Protein AF-D8LE47-F1 (afdb_monomer)

Mean predicted aligned error: 14.57 Å

Radius of gyration: 43.15 Å; Cα contacts (8 Å, |Δi|>4): 93; chains: 1; bounding box: 88×62×95 Å

Secondary structure (DSSP, 8-state):
--HHHHHGGGGGS-EEPTT-SSEEPPSS-HHHHHHHHHHHHHTT-BSS-EE-TTT--EEE-B-GGGS---------SS-----HHHHTHHHHHHHHHHHHHTHHHHHHHHHHHHHSPPPPPPPHHHHHHHHHHHSSTT---

Nearest PDB structures (foldseek):
  6ywy-assembly1_b  TM=4.954E-01  e=2.860E-01  Neurospora crassa

pLDDT: mean 81.38, std 11.93, range [48.03, 97.38]

Organism: Ectocarpus siliculosus (NCBI:txid2880)

Structure (mmCIF, N/CA/C/O backbone):
data_AF-D8LE47-F1
#
_entry.id   AF-D8LE47-F1
#
loop_
_atom_site.group_PDB
_atom_site.id
_atom_site.type_symbol
_atom_site.label_atom_id
_atom_site.label_alt_id
_atom_site.label_comp_id
_atom_site.label_asym_id
_atom_site.label_entity_id
_atom_site.label_seq_id
_atom_site.pdbx_PDB_ins_code
_atom_site.Cartn_x
_atom_site.Cartn_y
_atom_site.Cartn_z
_atom_site.occupancy
_atom_site.B_iso_or_equiv
_atom_site.auth_seq_id
_atom_site.auth_comp_id
_atom_site.auth_asym_id
_atom_site.auth_atom_id
_atom_site.pdbx_PDB_model_num
ATOM 1 N N . MET A 1 1 ? 22.578 7.055 -32.438 1.00 48.03 1 MET A N 1
ATOM 2 C CA . MET A 1 1 ? 22.852 5.601 -32.351 1.00 48.03 1 MET A CA 1
ATOM 3 C C . MET A 1 1 ? 22.181 5.015 -31.121 1.00 48.03 1 MET A C 1
ATOM 5 O O . MET A 1 1 ? 22.432 5.477 -30.010 1.00 48.03 1 MET A O 1
ATOM 9 N N . ASN A 1 2 ? 21.274 4.064 -31.335 1.00 69.88 2 ASN A N 1
ATOM 10 C CA . ASN A 1 2 ? 20.403 3.490 -30.316 1.00 69.88 2 ASN A CA 1
ATOM 11 C C . ASN A 1 2 ? 21.266 2.733 -29.282 1.00 69.88 2 ASN A C 1
ATOM 13 O O . ASN A 1 2 ? 21.788 1.663 -29.569 1.00 69.88 2 ASN A O 1
ATOM 17 N N . ARG A 1 3 ? 21.516 3.318 -28.099 1.00 78.81 3 ARG A N 1
ATOM 18 C CA . ARG A 1 3 ? 22.425 2.738 -27.080 1.00 78.81 3 ARG A CA 1
ATOM 19 C C . ARG A 1 3 ? 21.994 1.325 -26.656 1.00 78.81 3 ARG A C 1
ATOM 21 O O . ARG A 1 3 ? 22.846 0.538 -26.269 1.00 78.81 3 ARG A O 1
ATOM 28 N N . LEU A 1 4 ? 20.707 1.009 -26.796 1.00 80.00 4 LEU A N 1
ATOM 29 C CA . LEU A 1 4 ? 20.145 -0.328 -26.593 1.00 80.00 4 LEU A CA 1
ATOM 30 C C . LEU A 1 4 ? 20.596 -1.337 -27.652 1.00 80.00 4 LEU A C 1
ATOM 32 O O . LEU A 1 4 ? 20.866 -2.475 -27.317 1.00 80.00 4 LEU A O 1
ATOM 36 N N . VAL A 1 5 ? 20.754 -0.925 -28.908 1.00 79.62 5 VAL A N 1
ATOM 37 C CA . VAL A 1 5 ? 21.244 -1.812 -29.975 1.00 79.62 5 VAL A CA 1
ATOM 38 C C . VAL A 1 5 ? 22.699 -2.208 -29.731 1.00 79.62 5 VAL A C 1
ATOM 40 O O . VAL A 1 5 ? 23.089 -3.341 -29.971 1.00 79.62 5 VAL A O 1
ATOM 43 N N . ARG A 1 6 ? 23.515 -1.267 -29.242 1.00 80.81 6 ARG A N 1
ATOM 44 C CA . ARG A 1 6 ? 24.953 -1.496 -29.046 1.00 80.81 6 ARG A CA 1
ATOM 45 C C . ARG A 1 6 ? 25.286 -2.226 -27.746 1.00 80.81 6 ARG A C 1
ATOM 47 O O . ARG A 1 6 ? 26.230 -3.000 -27.724 1.00 80.81 6 ARG A O 1
ATOM 54 N N . PHE A 1 7 ? 24.580 -1.909 -26.663 1.00 81.50 7 PHE A N 1
ATOM 55 C CA . PHE A 1 7 ? 24.915 -2.387 -25.316 1.00 81.50 7 PHE A CA 1
ATOM 56 C C . PHE A 1 7 ? 23.816 -3.270 -24.701 1.00 81.50 7 PHE A C 1
ATOM 58 O O . PHE A 1 7 ? 23.961 -3.725 -23.570 1.00 81.50 7 PHE A O 1
ATOM 65 N N . GLY A 1 8 ? 22.699 -3.488 -25.404 1.00 83.81 8 GLY A N 1
ATOM 66 C CA . GLY A 1 8 ? 21.591 -4.320 -24.938 1.00 83.81 8 GLY A CA 1
ATOM 67 C C . GLY A 1 8 ? 21.104 -3.944 -23.538 1.00 83.81 8 GLY A C 1
ATOM 68 O O . GLY A 1 8 ? 20.938 -2.765 -23.201 1.00 83.81 8 GLY A O 1
ATOM 69 N N . ALA A 1 9 ? 20.945 -4.970 -22.701 1.00 84.50 9 ALA A N 1
ATOM 70 C CA . ALA A 1 9 ? 20.526 -4.856 -21.308 1.00 84.50 9 ALA A CA 1
ATOM 71 C C . ALA A 1 9 ? 21.477 -4.008 -20.443 1.00 84.50 9 ALA A C 1
ATOM 73 O O . ALA A 1 9 ? 21.036 -3.365 -19.489 1.00 84.50 9 ALA A O 1
ATOM 74 N N . GLU A 1 10 ? 22.777 -3.963 -20.754 1.00 87.62 10 GLU A N 1
ATOM 75 C CA . GLU A 1 10 ? 23.746 -3.195 -19.962 1.00 87.62 10 GLU A CA 1
ATOM 76 C C . GLU A 1 10 ? 23.486 -1.693 -20.034 1.00 87.62 10 GLU A C 1
ATOM 78 O O . GLU A 1 10 ? 23.784 -0.959 -19.094 1.00 87.62 10 GLU A O 1
ATOM 83 N N . ALA A 1 11 ? 22.868 -1.220 -21.122 1.00 88.81 11 ALA A N 1
ATOM 84 C CA . ALA A 1 11 ? 22.505 0.183 -21.258 1.00 88.81 11 ALA A CA 1
ATOM 85 C C . ALA A 1 11 ? 21.477 0.638 -20.206 1.00 88.81 11 ALA A C 1
ATOM 87 O O . ALA A 1 11 ? 21.377 1.838 -19.931 1.00 88.81 11 ALA A O 1
ATOM 88 N N . LEU A 1 12 ? 20.707 -0.307 -19.656 1.00 88.00 12 LEU A N 1
ATOM 89 C CA . LEU A 1 12 ? 19.643 -0.082 -18.679 1.00 88.00 12 LEU A CA 1
ATOM 90 C C . LEU A 1 12 ? 20.130 -0.209 -17.230 1.00 88.00 12 LEU A C 1
ATOM 92 O O . LEU A 1 12 ? 19.448 0.261 -16.318 1.00 88.00 12 LEU A O 1
ATOM 96 N N . LYS A 1 13 ? 21.302 -0.815 -17.011 1.00 88.38 13 LYS A N 1
ATOM 97 C CA . LYS A 1 13 ? 21.868 -1.056 -15.681 1.00 88.38 13 LYS A CA 1
ATOM 98 C C . LYS A 1 13 ? 22.899 0.027 -15.327 1.00 88.38 13 LYS A C 1
ATOM 100 O O . LYS A 1 13 ? 23.630 0.492 -16.203 1.00 88.38 13 LYS A O 1
ATOM 105 N N . PRO A 1 14 ? 22.970 0.469 -14.060 1.00 90.88 14 PRO A N 1
ATOM 106 C CA . PRO A 1 14 ? 24.081 1.297 -13.606 1.00 90.88 14 PRO A CA 1
ATOM 107 C C . PRO A 1 14 ? 25.387 0.491 -13.661 1.00 90.88 14 PRO A C 1
ATOM 109 O O . PRO A 1 14 ? 25.399 -0.700 -13.350 1.00 90.88 14 PRO A O 1
ATOM 112 N N . GLN A 1 15 ? 26.486 1.136 -14.050 1.00 89.19 15 GLN A N 1
ATOM 113 C CA . GLN A 1 15 ? 27.806 0.503 -14.159 1.00 89.19 15 GLN A CA 1
ATOM 114 C C . GLN A 1 15 ? 28.738 1.060 -13.078 1.00 89.19 15 GLN A C 1
ATOM 116 O O . GLN A 1 15 ? 28.753 2.264 -12.817 1.00 89.19 15 GLN A O 1
ATOM 121 N N . ARG A 1 16 ? 29.532 0.196 -12.439 1.00 86.69 16 ARG A N 1
ATOM 122 C CA . ARG A 1 16 ? 30.610 0.628 -11.542 1.00 86.69 16 ARG A CA 1
ATOM 123 C C . ARG A 1 16 ? 31.867 0.856 -12.377 1.00 86.69 16 ARG A C 1
ATOM 125 O O . ARG A 1 16 ? 32.295 -0.041 -13.094 1.00 86.69 16 ARG A O 1
ATOM 132 N N . VAL A 1 17 ? 32.445 2.050 -12.301 1.00 83.25 17 VAL A N 1
ATOM 133 C CA . VAL A 1 17 ? 33.668 2.376 -13.049 1.00 83.25 17 VAL A CA 1
ATOM 134 C C . VAL A 1 17 ? 34.873 1.845 -12.286 1.00 83.25 17 VAL A C 1
ATOM 136 O O . VAL A 1 17 ? 34.988 2.071 -11.079 1.00 83.25 17 VAL A O 1
ATOM 139 N N . ALA A 1 18 ? 35.770 1.147 -12.979 1.00 80.88 18 ALA A N 1
ATOM 140 C CA . ALA A 1 18 ? 37.016 0.675 -12.390 1.00 80.88 18 ALA A CA 1
ATOM 141 C C . ALA A 1 18 ? 37.831 1.866 -11.852 1.00 80.88 18 ALA A C 1
ATOM 143 O O . ALA A 1 18 ? 38.022 2.859 -12.549 1.00 80.88 18 ALA A O 1
ATOM 144 N N . GLY A 1 19 ? 38.256 1.787 -10.590 1.00 78.56 19 GLY A N 1
ATOM 145 C CA . GLY A 1 19 ? 39.014 2.851 -9.921 1.00 78.56 19 GLY A CA 1
ATOM 146 C C . GLY A 1 19 ? 38.181 4.012 -9.362 1.00 78.56 19 GLY A C 1
ATOM 147 O O . GLY A 1 19 ? 38.730 4.849 -8.653 1.00 78.56 19 GLY A O 1
ATOM 148 N N . ALA A 1 20 ? 36.864 4.062 -9.598 1.00 78.06 20 ALA A N 1
ATOM 149 C CA . ALA A 1 20 ? 35.993 5.063 -8.984 1.00 78.06 20 ALA A CA 1
ATOM 150 C C . ALA A 1 20 ? 35.108 4.452 -7.887 1.00 78.06 20 ALA A C 1
ATOM 152 O O . ALA A 1 20 ? 34.465 3.417 -8.066 1.00 78.06 20 ALA A O 1
ATOM 153 N N . HIS A 1 21 ? 34.977 5.159 -6.762 1.00 82.00 21 HIS A N 1
ATOM 154 C CA . HIS A 1 21 ? 34.026 4.819 -5.695 1.00 82.00 21 HIS A CA 1
ATOM 155 C C . HIS A 1 21 ? 32.561 5.170 -6.024 1.00 82.00 21 HIS A C 1
ATOM 157 O O . HIS A 1 21 ? 31.680 4.990 -5.186 1.00 82.00 21 HIS A O 1
ATOM 163 N N . LYS A 1 22 ? 32.278 5.678 -7.230 1.00 86.12 22 LYS A N 1
ATOM 164 C CA . LYS A 1 22 ? 30.952 6.159 -7.640 1.00 86.12 22 LYS A CA 1
ATOM 165 C C . LYS A 1 22 ? 30.346 5.252 -8.710 1.00 86.12 22 LYS A C 1
ATOM 167 O O . LYS A 1 22 ? 31.023 4.841 -9.650 1.00 86.12 22 LYS A O 1
ATOM 172 N N . TRP A 1 23 ? 29.049 4.987 -8.583 1.00 89.69 23 TRP A N 1
ATOM 173 C CA . TRP A 1 23 ? 28.260 4.320 -9.617 1.00 89.69 23 TRP A CA 1
ATOM 174 C C . TRP A 1 23 ? 27.936 5.299 -10.744 1.00 89.69 23 TRP A C 1
ATOM 176 O O . TRP A 1 23 ? 27.477 6.414 -10.489 1.00 89.69 23 TRP A O 1
ATOM 186 N N . GLN A 1 24 ? 28.149 4.884 -11.990 1.00 89.12 24 GLN A N 1
ATOM 187 C CA . GLN A 1 24 ? 27.649 5.620 -13.141 1.00 89.12 24 GLN A CA 1
ATOM 188 C C . GLN A 1 24 ? 26.173 5.316 -13.370 1.00 89.12 24 GLN A C 1
ATOM 190 O O . GLN A 1 24 ? 25.699 4.186 -13.222 1.00 89.12 24 GLN A O 1
ATOM 195 N N . THR A 1 25 ? 25.450 6.363 -13.756 1.00 90.81 25 THR A N 1
ATOM 196 C CA . THR A 1 25 ? 24.053 6.258 -14.163 1.00 90.81 25 THR A CA 1
ATOM 197 C C . THR A 1 25 ? 23.929 5.399 -15.426 1.00 90.81 25 THR A C 1
ATOM 199 O O . THR A 1 25 ? 24.867 5.328 -16.226 1.00 90.81 25 THR A O 1
ATOM 202 N N . PRO A 1 26 ? 22.784 4.725 -15.628 1.00 92.25 26 PRO A N 1
ATOM 203 C CA . PRO A 1 26 ? 22.577 3.911 -16.815 1.00 92.25 26 PRO A CA 1
ATOM 204 C C . PRO A 1 26 ? 22.667 4.762 -18.085 1.00 92.25 26 PRO A C 1
ATOM 206 O O . PRO A 1 26 ? 22.231 5.918 -18.132 1.00 92.25 26 PRO A O 1
ATOM 209 N N . ARG A 1 27 ? 23.195 4.159 -19.154 1.00 90.62 27 ARG A N 1
ATOM 210 C CA . ARG A 1 27 ? 23.371 4.817 -20.459 1.00 90.62 27 ARG A CA 1
ATOM 211 C C . ARG A 1 27 ? 22.038 5.274 -21.057 1.00 90.62 27 ARG A C 1
ATOM 213 O O . ARG A 1 27 ? 22.022 6.220 -21.851 1.00 90.62 27 ARG A O 1
ATOM 220 N N . VAL A 1 28 ? 20.935 4.621 -20.696 1.00 89.81 28 VAL A N 1
ATOM 221 C CA . VAL A 1 28 ? 19.561 5.010 -21.025 1.00 89.81 28 VAL A CA 1
ATOM 222 C C . VAL A 1 28 ? 18.788 5.230 -19.729 1.00 89.81 28 VAL A C 1
ATOM 224 O O . VAL A 1 28 ? 18.695 4.346 -18.884 1.00 89.81 28 VAL A O 1
ATOM 227 N N . SER A 1 29 ? 18.203 6.419 -19.566 1.00 90.62 29 SER A N 1
ATOM 228 C CA . SER A 1 29 ? 17.393 6.712 -18.383 1.00 90.62 29 SER A CA 1
ATOM 229 C C . SER A 1 29 ? 16.113 5.878 -18.365 1.00 90.62 29 SER A C 1
ATOM 231 O O . SER A 1 29 ? 15.536 5.576 -19.412 1.00 90.62 29 SER A O 1
ATOM 233 N N . ARG A 1 30 ? 15.601 5.585 -17.165 1.00 89.00 30 ARG A N 1
ATOM 234 C CA . ARG A 1 30 ? 14.386 4.775 -16.979 1.00 89.00 30 ARG A CA 1
ATOM 235 C C . ARG A 1 30 ? 13.178 5.310 -17.759 1.00 89.00 30 ARG A C 1
ATOM 237 O O . ARG A 1 30 ? 12.436 4.542 -18.359 1.00 89.00 30 ARG A O 1
ATOM 244 N N . ARG A 1 31 ? 13.006 6.637 -17.819 1.00 90.69 31 ARG A N 1
ATOM 245 C CA . ARG A 1 31 ? 11.943 7.270 -18.622 1.00 90.69 31 ARG A CA 1
ATOM 246 C C . ARG A 1 31 ? 12.107 6.971 -20.112 1.00 90.69 31 ARG A C 1
ATOM 248 O O . ARG A 1 31 ? 11.132 6.600 -20.757 1.00 90.69 31 ARG A O 1
ATOM 255 N N . LYS A 1 32 ? 13.320 7.128 -20.653 1.00 90.81 32 LYS A N 1
ATOM 256 C CA . LYS A 1 32 ? 13.608 6.859 -22.071 1.00 90.81 32 LYS A CA 1
ATOM 257 C C . LYS A 1 32 ? 13.405 5.380 -22.400 1.00 90.81 32 LYS A C 1
ATOM 259 O O . LYS A 1 32 ? 12.762 5.078 -23.397 1.00 90.81 32 LYS A O 1
ATOM 264 N N . ALA A 1 33 ? 13.864 4.487 -21.526 1.00 89.44 33 ALA A N 1
ATOM 265 C CA . ALA A 1 33 ? 13.645 3.049 -21.635 1.00 89.44 33 ALA A CA 1
ATOM 266 C C . ALA A 1 33 ? 12.146 2.702 -21.711 1.00 89.44 33 ALA A C 1
ATOM 268 O O . ALA A 1 33 ? 11.713 2.060 -22.660 1.00 89.44 33 ALA A O 1
ATOM 269 N N . ASN A 1 34 ? 11.325 3.235 -20.798 1.00 90.38 34 ASN A N 1
ATOM 270 C CA . ASN A 1 34 ? 9.875 3.005 -20.802 1.00 90.38 34 ASN A CA 1
ATOM 271 C C . ASN A 1 34 ? 9.178 3.533 -22.066 1.00 90.38 34 ASN A C 1
ATOM 273 O O . ASN A 1 34 ? 8.220 2.924 -22.538 1.00 90.38 34 ASN A O 1
ATOM 277 N N . VAL A 1 35 ? 9.623 4.670 -22.609 1.00 90.94 35 VAL A N 1
ATOM 278 C CA . VAL A 1 35 ? 9.089 5.208 -23.872 1.00 90.94 35 VAL A CA 1
ATOM 279 C C . VAL A 1 35 ? 9.429 4.280 -25.037 1.00 90.94 35 VAL A C 1
ATOM 281 O O . VAL A 1 35 ? 8.546 3.975 -25.834 1.00 90.94 35 VAL A O 1
ATOM 284 N N . LEU A 1 36 ? 10.671 3.796 -25.109 1.00 88.12 36 LEU A N 1
ATOM 285 C CA . LEU A 1 36 ? 11.118 2.866 -26.148 1.00 88.12 36 LEU A CA 1
ATOM 286 C C . LEU A 1 36 ? 10.388 1.524 -26.054 1.00 88.12 36 LEU A C 1
ATOM 288 O O . LEU A 1 36 ? 9.909 1.035 -27.069 1.00 88.12 36 LEU A O 1
ATOM 292 N N . ARG A 1 37 ? 10.194 1.000 -24.840 1.00 88.75 37 ARG A N 1
ATOM 293 C CA . ARG A 1 37 ? 9.378 -0.193 -24.586 1.00 88.75 37 ARG A CA 1
ATOM 294 C C . ARG A 1 37 ? 7.940 -0.019 -25.075 1.00 88.75 37 ARG A C 1
ATOM 296 O O . ARG A 1 37 ? 7.428 -0.859 -25.802 1.00 88.75 37 ARG A O 1
ATOM 303 N N . LYS A 1 38 ? 7.280 1.088 -24.711 1.00 90.25 38 LYS A N 1
ATOM 304 C CA . LYS A 1 38 ? 5.906 1.385 -25.160 1.00 90.25 38 LYS A CA 1
ATOM 305 C C . LYS A 1 38 ? 5.812 1.530 -26.677 1.00 90.25 38 LYS A C 1
ATOM 307 O O . LYS A 1 38 ? 4.829 1.086 -27.260 1.00 90.25 38 LYS A O 1
ATOM 312 N N . LYS A 1 39 ? 6.813 2.158 -27.300 1.00 89.19 39 LYS A N 1
ATOM 313 C CA . LYS A 1 39 ? 6.897 2.276 -28.755 1.00 89.19 39 LYS A CA 1
ATOM 314 C C . LYS A 1 39 ? 7.041 0.895 -29.401 1.00 89.19 39 LYS A C 1
ATOM 316 O O . LYS A 1 39 ? 6.263 0.581 -30.284 1.00 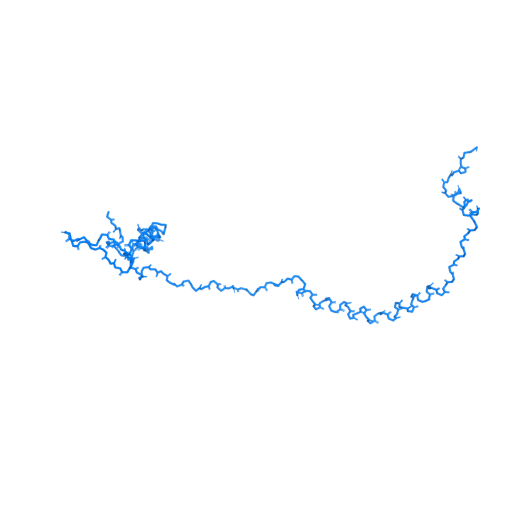89.19 39 LYS A O 1
ATOM 321 N N . ALA A 1 40 ? 7.931 0.046 -28.888 1.00 87.25 40 ALA A N 1
ATOM 322 C CA . ALA A 1 40 ? 8.110 -1.312 -29.395 1.00 87.25 40 ALA A CA 1
ATOM 323 C C . ALA A 1 40 ? 6.829 -2.158 -29.297 1.00 87.25 40 ALA A C 1
ATOM 325 O O . ALA A 1 40 ? 6.491 -2.859 -30.240 1.00 87.25 40 ALA A O 1
ATOM 326 N N . ILE A 1 41 ? 6.078 -2.038 -28.195 1.00 88.31 41 ILE A N 1
ATOM 327 C CA . ILE A 1 41 ? 4.774 -2.704 -28.038 1.00 88.31 41 ILE A CA 1
ATOM 328 C C . ILE A 1 41 ? 3.767 -2.203 -29.079 1.00 88.31 41 ILE A C 1
ATOM 330 O O . ILE A 1 41 ? 3.079 -3.008 -29.695 1.00 88.31 41 ILE A O 1
ATOM 334 N N . ARG A 1 42 ? 3.679 -0.882 -29.282 1.00 88.38 42 ARG A N 1
ATOM 335 C CA . ARG A 1 42 ? 2.762 -0.289 -30.267 1.00 88.38 42 ARG A CA 1
ATOM 336 C C . ARG A 1 42 ? 3.095 -0.725 -31.692 1.00 88.38 42 ARG A C 1
ATOM 338 O O . ARG A 1 42 ? 2.188 -1.006 -32.462 1.00 88.38 42 ARG A O 1
ATOM 345 N N . ASP A 1 43 ? 4.382 -0.773 -32.007 1.00 85.12 43 ASP A N 1
ATOM 346 C CA . ASP A 1 43 ? 4.890 -1.055 -33.347 1.00 85.12 43 ASP A CA 1
ATOM 347 C C . ASP A 1 43 ? 5.018 -2.575 -33.608 1.00 85.12 43 ASP A C 1
ATOM 349 O O . ASP A 1 43 ? 5.503 -2.974 -34.660 1.00 85.12 43 ASP A O 1
ATOM 353 N N . GLY A 1 44 ? 4.641 -3.435 -32.648 1.00 82.56 44 GLY A N 1
ATOM 354 C CA . GLY A 1 44 ? 4.747 -4.897 -32.760 1.00 82.56 44 GLY A CA 1
ATOM 355 C C . GLY A 1 44 ? 6.179 -5.451 -32.711 1.00 82.56 44 GLY A C 1
ATOM 356 O O . GLY A 1 44 ? 6.382 -6.638 -32.922 1.00 82.56 44 GLY A O 1
ATOM 357 N N . SER A 1 45 ? 7.174 -4.618 -32.393 1.00 83.00 45 SER A N 1
ATOM 358 C CA . SER A 1 45 ? 8.603 -4.974 -32.322 1.00 83.00 45 SER A CA 1
ATOM 359 C C . SER A 1 45 ? 9.069 -5.392 -30.919 1.00 83.00 45 SER A C 1
ATOM 361 O O . SER A 1 45 ? 10.250 -5.331 -30.571 1.00 83.00 45 SER A O 1
ATOM 363 N N . PHE A 1 46 ? 8.130 -5.782 -30.064 1.00 82.06 46 PHE A N 1
ATOM 364 C CA . PHE A 1 46 ? 8.412 -6.325 -28.740 1.00 82.06 46 PHE A CA 1
ATOM 365 C C . PHE A 1 46 ? 8.664 -7.835 -28.857 1.00 82.06 46 PHE A C 1
ATOM 367 O O . PHE A 1 46 ? 7.800 -8.559 -29.337 1.00 82.06 46 PHE A O 1
ATOM 374 N N . GLY A 1 47 ? 9.838 -8.318 -28.447 1.00 78.19 47 GLY A N 1
ATOM 375 C CA . GLY A 1 47 ? 10.248 -9.720 -28.632 1.00 78.19 47 GLY A CA 1
ATOM 376 C C . GLY A 1 47 ? 10.930 -10.023 -29.967 1.00 78.19 47 GLY A C 1
ATOM 377 O O . GLY A 1 47 ? 11.626 -11.027 -30.068 1.00 78.19 47 GLY A O 1
ATOM 378 N N . SER A 1 48 ? 10.808 -9.142 -30.962 1.00 72.88 48 SER A N 1
ATOM 379 C CA . SER A 1 48 ? 11.484 -9.259 -32.257 1.00 72.88 48 SER A CA 1
ATOM 380 C C . SER A 1 48 ? 12.450 -8.095 -32.468 1.00 72.88 48 SER A C 1
ATOM 382 O O . SER A 1 48 ? 12.054 -6.928 -32.403 1.00 72.88 48 SER A O 1
ATOM 384 N N . VAL A 1 49 ? 13.713 -8.390 -32.766 1.00 67.50 49 VAL A N 1
ATOM 385 C CA . VAL A 1 49 ? 14.675 -7.355 -33.154 1.00 67.50 49 VAL A CA 1
ATOM 386 C C . VAL A 1 49 ? 14.369 -6.931 -34.592 1.00 67.50 49 VAL A C 1
ATOM 388 O O . VAL A 1 49 ? 14.410 -7.753 -35.503 1.00 67.50 49 VAL A O 1
ATOM 391 N N . VAL A 1 50 ? 14.045 -5.656 -34.801 1.00 66.81 50 VAL A N 1
ATOM 392 C CA . VAL A 1 50 ? 13.823 -5.099 -36.142 1.00 66.81 50 VAL A CA 1
ATOM 393 C C . VAL A 1 50 ? 15.187 -4.814 -36.753 1.00 66.81 50 VAL A C 1
ATOM 395 O O . VAL A 1 50 ? 15.916 -3.943 -36.267 1.00 66.81 50 VAL A O 1
ATOM 398 N N . MET A 1 51 ? 15.533 -5.569 -37.791 1.00 61.00 51 MET A N 1
ATOM 399 C CA . MET A 1 51 ? 16.769 -5.419 -38.558 1.00 61.00 51 MET A CA 1
ATOM 400 C C . MET A 1 51 ? 16.530 -4.526 -39.780 1.00 61.00 51 MET A C 1
ATOM 402 O O . MET A 1 51 ? 15.503 -4.655 -40.441 1.00 61.00 51 MET A O 1
ATOM 406 N N . ASP A 1 52 ? 17.475 -3.638 -40.087 1.00 62.81 52 ASP A N 1
ATOM 407 C CA . ASP A 1 52 ? 17.525 -2.911 -41.361 1.00 62.81 52 ASP A CA 1
ATOM 408 C C . ASP A 1 52 ? 17.821 -3.910 -42.476 1.00 62.81 52 ASP A C 1
ATOM 410 O O . ASP A 1 52 ? 18.871 -4.558 -42.449 1.00 62.81 52 ASP A O 1
ATOM 414 N N . ALA A 1 53 ? 16.925 -4.002 -43.461 1.00 60.97 53 ALA A N 1
ATOM 415 C CA . ALA A 1 53 ? 17.082 -4.884 -44.617 1.00 60.97 53 ALA A CA 1
ATOM 416 C C . ALA A 1 53 ? 18.343 -4.545 -45.434 1.00 60.97 53 ALA A C 1
ATOM 418 O O . ALA A 1 53 ? 19.030 -5.446 -45.905 1.00 60.97 53 ALA A O 1
ATOM 419 N N . ASP A 1 54 ? 18.697 -3.260 -45.512 1.00 60.56 54 ASP A N 1
ATOM 420 C CA . ASP A 1 54 ? 19.810 -2.788 -46.344 1.00 60.56 54 ASP A CA 1
ATOM 421 C C . ASP A 1 54 ? 21.166 -2.814 -45.625 1.00 60.56 54 ASP A C 1
ATOM 423 O O . ASP A 1 54 ? 22.217 -2.917 -46.251 1.00 60.56 54 ASP A O 1
ATOM 427 N N . THR A 1 55 ? 21.169 -2.702 -44.291 1.00 62.16 55 THR A N 1
ATOM 428 C CA . THR A 1 55 ? 22.410 -2.539 -43.504 1.00 62.16 55 THR A CA 1
ATOM 429 C C . THR A 1 55 ? 22.711 -3.744 -42.608 1.00 62.16 55 THR A C 1
ATOM 431 O O . THR A 1 55 ? 23.781 -3.803 -42.000 1.00 62.16 55 THR A O 1
ATOM 434 N N . GLY A 1 56 ? 21.764 -4.677 -42.454 1.00 60.34 56 GLY A N 1
ATOM 435 C CA . GLY A 1 56 ? 21.872 -5.829 -41.552 1.00 60.34 56 GLY A CA 1
ATOM 436 C C . GLY A 1 56 ? 22.017 -5.457 -40.070 1.00 60.34 56 GLY A C 1
ATOM 437 O O . GLY A 1 56 ? 22.385 -6.296 -39.250 1.00 60.34 56 GLY A O 1
ATOM 438 N N . LYS A 1 57 ? 21.777 -4.191 -39.703 1.00 61.34 57 LYS A N 1
ATOM 439 C CA . LYS A 1 57 ? 21.919 -3.681 -38.333 1.00 61.34 57 LYS A CA 1
ATOM 440 C C . LYS A 1 57 ? 20.567 -3.660 -37.640 1.00 61.34 57 LYS A C 1
ATOM 442 O O . LYS A 1 57 ? 19.572 -3.241 -38.218 1.00 61.34 57 LYS A O 1
ATOM 447 N N . ALA A 1 58 ? 20.547 -4.025 -36.364 1.00 65.25 58 ALA A N 1
ATOM 448 C CA . ALA A 1 58 ? 19.367 -3.842 -35.530 1.00 65.25 58 ALA A CA 1
ATOM 449 C C . ALA A 1 58 ? 19.038 -2.342 -35.398 1.00 65.25 58 ALA A C 1
ATOM 451 O O . ALA A 1 58 ? 19.830 -1.555 -34.883 1.00 65.25 58 ALA A O 1
ATOM 452 N N . ILE A 1 59 ? 17.860 -1.938 -35.861 1.00 67.06 59 ILE A N 1
ATOM 453 C CA . ILE A 1 59 ? 17.364 -0.553 -35.798 1.00 67.06 59 ILE A CA 1
ATOM 454 C C . ILE A 1 59 ? 16.671 -0.317 -34.461 1.00 67.06 59 ILE A C 1
ATOM 456 O O . ILE A 1 59 ? 16.779 0.744 -33.830 1.00 67.06 59 ILE A O 1
ATOM 460 N N . GLY A 1 60 ? 15.940 -1.334 -34.016 1.00 71.69 60 GLY A N 1
ATOM 461 C CA . GLY A 1 60 ? 15.014 -1.228 -32.913 1.00 71.69 60 GLY A CA 1
ATOM 462 C C . GLY A 1 60 ? 14.452 -2.575 -32.499 1.00 71.69 60 GLY A C 1
ATOM 463 O O . GLY A 1 60 ? 14.897 -3.631 -32.936 1.00 71.69 60 GLY A O 1
ATOM 464 N N . GLY A 1 61 ? 13.474 -2.501 -31.612 1.00 78.00 61 GLY A N 1
ATOM 465 C CA . GLY A 1 61 ? 12.929 -3.647 -30.907 1.00 78.00 61 GLY A CA 1
ATOM 466 C C . GLY A 1 61 ? 13.266 -3.597 -29.424 1.00 78.00 61 GLY A C 1
ATOM 467 O O . GLY A 1 61 ? 14.172 -2.882 -28.978 1.00 78.00 61 GLY A O 1
ATOM 468 N N . TRP A 1 62 ? 12.463 -4.313 -28.654 1.00 86.19 62 TRP A N 1
ATOM 469 C CA . TRP A 1 62 ? 12.623 -4.438 -27.213 1.00 86.19 62 TRP A CA 1
ATOM 470 C C . TRP A 1 62 ? 12.669 -5.912 -26.851 1.00 86.19 62 TRP A C 1
ATOM 472 O O . TRP A 1 62 ? 11.733 -6.644 -27.166 1.00 86.19 62 TRP A O 1
ATOM 482 N N . ASP A 1 63 ? 13.738 -6.332 -26.186 1.00 86.00 63 ASP A N 1
ATOM 483 C CA . ASP A 1 63 ? 13.879 -7.697 -25.691 1.00 86.00 63 ASP A CA 1
ATOM 484 C C . ASP A 1 63 ? 13.120 -7.848 -24.354 1.00 86.00 63 ASP A C 1
ATOM 486 O O . ASP A 1 63 ? 13.400 -7.103 -23.408 1.00 86.00 63 ASP A O 1
ATOM 490 N N . PRO A 1 64 ? 12.161 -8.786 -24.238 1.00 86.00 64 PRO A N 1
ATOM 491 C CA . PRO A 1 64 ? 11.458 -9.075 -22.993 1.00 86.00 64 PRO A CA 1
ATOM 492 C C . PRO A 1 64 ? 12.393 -9.416 -21.829 1.00 86.00 64 PRO A C 1
ATOM 494 O O . PRO A 1 64 ? 12.054 -9.118 -20.688 1.00 86.00 64 PRO A O 1
ATOM 497 N N . ALA A 1 65 ? 13.586 -9.965 -22.086 1.00 84.69 65 ALA A N 1
ATOM 498 C CA . ALA A 1 65 ? 14.576 -10.245 -21.045 1.00 84.69 65 ALA A CA 1
ATOM 499 C C . ALA A 1 65 ? 15.129 -8.972 -20.372 1.00 84.69 65 ALA A C 1
ATOM 501 O O . ALA A 1 65 ? 15.753 -9.042 -19.312 1.00 84.69 65 ALA A O 1
ATOM 502 N N . TRP A 1 66 ? 14.922 -7.792 -20.971 1.00 85.50 66 TRP A N 1
ATOM 503 C CA . TRP A 1 66 ? 15.285 -6.505 -20.371 1.00 85.50 66 TRP A CA 1
ATOM 504 C C . TRP A 1 66 ? 14.257 -6.011 -19.348 1.00 85.50 66 TRP A C 1
ATOM 506 O O . TRP A 1 66 ? 14.560 -5.092 -18.578 1.00 85.50 66 TRP A O 1
ATOM 516 N N . ASP A 1 67 ? 13.056 -6.594 -19.324 1.00 81.69 67 ASP A N 1
ATOM 517 C CA . 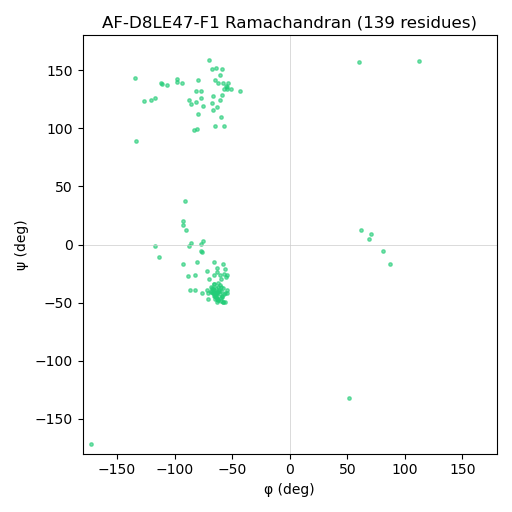ASP A 1 67 ? 12.064 -6.299 -18.300 1.00 81.69 67 ASP A CA 1
ATOM 518 C C . ASP A 1 67 ? 12.435 -7.010 -16.995 1.00 81.69 67 ASP A C 1
ATOM 520 O O . ASP A 1 67 ? 12.621 -8.223 -16.932 1.00 81.69 67 ASP A O 1
ATOM 524 N N . ILE A 1 68 ? 12.524 -6.238 -15.913 1.00 71.12 68 ILE A N 1
ATOM 525 C CA . ILE A 1 68 ? 12.724 -6.790 -14.574 1.00 71.12 68 ILE A CA 1
ATOM 526 C C . ILE A 1 68 ? 11.343 -7.200 -14.051 1.00 71.12 68 ILE A C 1
ATOM 528 O O . ILE A 1 68 ? 10.583 -6.352 -13.581 1.00 71.12 68 ILE A O 1
ATOM 532 N N . PHE A 1 69 ? 11.009 -8.487 -14.145 1.00 58.81 69 PHE A N 1
ATOM 533 C CA . PHE A 1 69 ? 9.739 -9.048 -13.655 1.00 58.81 69 PHE A CA 1
ATOM 534 C C . PHE A 1 69 ? 9.693 -9.246 -12.125 1.00 58.81 69 PHE A C 1
ATOM 536 O O . PHE A 1 69 ? 8.693 -9.702 -11.581 1.00 58.81 69 PHE A O 1
ATOM 543 N N . GLU A 1 70 ? 10.756 -8.891 -11.405 1.00 57.81 70 GLU A N 1
ATOM 544 C CA . GLU A 1 70 ? 11.005 -9.369 -10.039 1.00 57.81 70 GLU A CA 1
ATOM 545 C C . GLU A 1 70 ? 10.473 -8.485 -8.907 1.00 57.81 70 GLU A C 1
ATOM 547 O O . GLU A 1 70 ? 10.906 -8.647 -7.771 1.00 57.81 70 GLU A O 1
ATOM 552 N N . ALA A 1 71 ? 9.561 -7.540 -9.140 1.00 60.94 71 ALA A N 1
ATOM 553 C CA . ALA A 1 71 ? 8.898 -6.909 -7.999 1.00 60.94 71 ALA A CA 1
ATOM 554 C C . ALA A 1 71 ? 7.771 -7.846 -7.530 1.00 60.94 71 ALA A C 1
ATOM 556 O O . ALA A 1 71 ? 6.708 -7.835 -8.159 1.00 60.94 71 ALA A O 1
ATOM 557 N N . PRO A 1 72 ? 7.948 -8.664 -6.464 1.00 64.31 72 PRO A N 1
ATOM 558 C CA . PRO A 1 72 ? 6.820 -9.378 -5.886 1.00 64.31 72 PRO A CA 1
ATOM 559 C C . PRO A 1 72 ? 5.743 -8.348 -5.556 1.00 64.31 72 PRO A C 1
ATOM 561 O O . PRO A 1 72 ? 6.065 -7.248 -5.090 1.00 64.31 72 PRO A O 1
ATOM 564 N N . ALA A 1 73 ? 4.480 -8.697 -5.823 1.00 68.69 73 ALA A N 1
ATOM 565 C CA . ALA A 1 73 ? 3.342 -7.848 -5.489 1.00 68.69 73 ALA A CA 1
ATOM 566 C C . ALA A 1 73 ? 3.553 -7.274 -4.080 1.00 68.69 73 ALA A C 1
ATOM 568 O O . ALA A 1 73 ? 3.954 -8.042 -3.195 1.00 68.69 73 ALA A O 1
ATOM 569 N N . PRO A 1 74 ? 3.372 -5.954 -3.870 1.00 69.06 74 PRO A N 1
ATOM 570 C CA . PRO A 1 74 ? 3.718 -5.315 -2.612 1.00 69.06 74 PRO A CA 1
ATOM 571 C C . PRO A 1 74 ? 2.955 -6.013 -1.492 1.00 69.06 74 PRO A C 1
ATOM 573 O O . PRO A 1 74 ? 1.755 -5.810 -1.312 1.00 69.06 74 PRO A O 1
ATOM 576 N N . ARG A 1 75 ? 3.650 -6.887 -0.758 1.00 70.94 75 ARG A N 1
ATOM 577 C CA . ARG A 1 75 ? 3.074 -7.534 0.410 1.00 70.94 75 ARG A CA 1
ATOM 578 C C . ARG A 1 75 ? 2.857 -6.425 1.431 1.00 70.94 75 ARG A C 1
ATOM 580 O O . ARG A 1 75 ? 3.804 -5.676 1.692 1.00 70.94 75 ARG A O 1
ATOM 587 N N . PRO A 1 76 ? 1.653 -6.278 2.006 1.00 72.88 76 PRO A N 1
ATOM 588 C CA . PRO A 1 76 ? 1.489 -5.373 3.125 1.00 72.88 76 PRO A CA 1
ATOM 589 C C . PRO A 1 76 ? 2.430 -5.856 4.232 1.00 72.88 76 PRO A C 1
ATOM 591 O O . PRO A 1 76 ? 2.229 -6.915 4.815 1.00 72.88 76 PRO A O 1
ATOM 594 N N . LEU A 1 77 ? 3.495 -5.088 4.486 1.00 78.00 77 LEU A N 1
ATOM 595 C CA . LEU A 1 77 ? 4.528 -5.390 5.489 1.00 78.00 77 LEU A 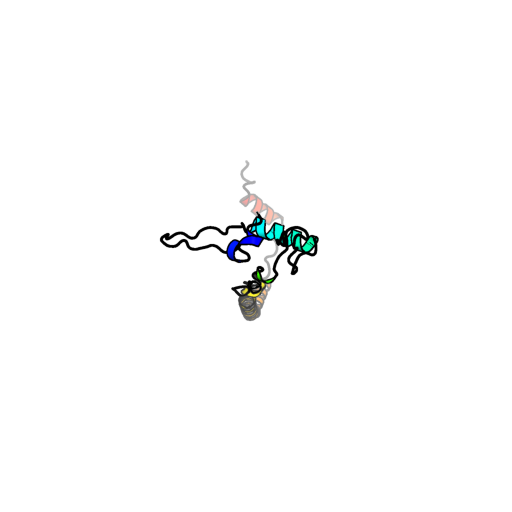CA 1
ATOM 596 C C . LEU A 1 77 ? 3.940 -5.581 6.893 1.00 78.00 77 LEU A C 1
ATOM 598 O O . LEU A 1 77 ? 4.593 -6.138 7.770 1.00 78.00 77 LEU A O 1
ATOM 602 N N . ARG A 1 78 ? 2.734 -5.054 7.129 1.00 78.75 78 ARG A N 1
ATOM 603 C CA . ARG A 1 78 ? 2.055 -5.055 8.419 1.00 78.75 78 ARG A CA 1
ATOM 604 C C . ARG A 1 78 ? 0.596 -5.461 8.242 1.00 7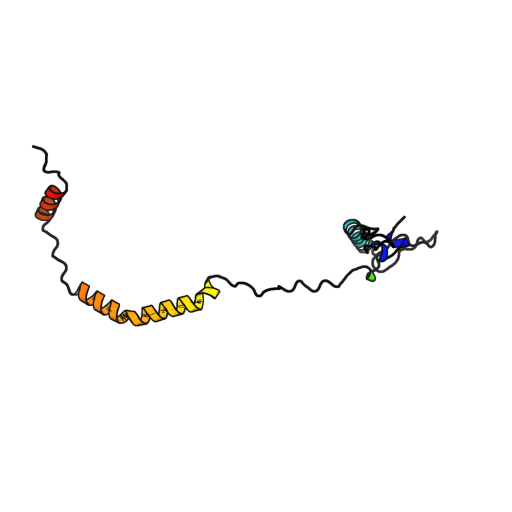8.75 78 ARG A C 1
ATOM 606 O O . ARG A 1 78 ? -0.023 -5.040 7.259 1.00 78.75 78 ARG A O 1
ATOM 613 N N . PRO A 1 79 ? 0.029 -6.209 9.201 1.00 84.75 79 PRO A N 1
ATOM 614 C CA . PRO A 1 79 ? -1.405 -6.434 9.232 1.00 84.75 79 PRO A CA 1
ATOM 615 C C . PRO A 1 79 ? -2.150 -5.091 9.332 1.00 84.75 79 PRO A C 1
ATOM 617 O O . PRO A 1 79 ? -1.620 -4.116 9.885 1.00 84.75 79 PRO A O 1
ATOM 620 N N . PRO A 1 80 ? -3.378 -5.008 8.795 1.00 88.12 80 PRO A N 1
ATOM 621 C CA . PRO A 1 80 ? -4.163 -3.786 8.845 1.00 88.12 80 PRO A CA 1
ATOM 622 C C . PRO A 1 80 ? -4.470 -3.406 10.298 1.00 88.12 80 PRO A C 1
ATOM 624 O O . PRO A 1 80 ? -4.834 -4.245 11.115 1.00 88.12 80 PRO A O 1
ATOM 627 N N . LYS A 1 81 ? -4.383 -2.109 10.608 1.00 89.06 81 LYS A N 1
ATOM 628 C CA . LYS A 1 81 ? -4.616 -1.537 11.950 1.00 89.06 81 LYS A CA 1
ATOM 629 C C . LYS A 1 81 ? -6.013 -1.824 12.533 1.00 89.06 81 LYS A C 1
ATOM 631 O O . LYS A 1 81 ? -6.192 -1.662 13.735 1.00 89.06 81 LYS A O 1
ATOM 636 N N . LEU A 1 82 ? -6.979 -2.229 11.702 1.00 91.62 82 LEU A N 1
ATOM 637 C CA . LEU A 1 82 ? -8.410 -2.347 12.013 1.00 91.62 82 LEU A CA 1
ATOM 638 C C . LEU A 1 82 ? -9.064 -1.009 12.429 1.00 91.62 82 LEU A C 1
ATOM 640 O O . LEU A 1 82 ? -8.412 -0.058 12.879 1.00 91.62 82 LEU A O 1
ATOM 644 N N . HIS A 1 83 ? -10.387 -0.909 12.273 1.00 95.50 83 HIS A N 1
ATOM 645 C CA . HIS A 1 83 ? -11.132 0.279 12.706 1.00 95.50 83 HIS A CA 1
ATOM 646 C C . HIS A 1 83 ? -11.191 0.378 14.239 1.00 95.50 83 HIS A C 1
ATOM 648 O O . HIS A 1 83 ? -11.038 -0.604 14.966 1.00 95.50 83 HIS A O 1
ATOM 654 N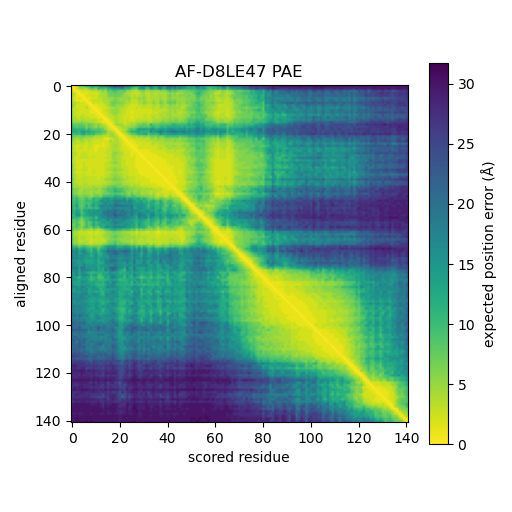 N . LYS A 1 84 ? -11.443 1.589 14.758 1.00 95.25 84 LYS A N 1
ATOM 655 C CA . LYS A 1 84 ? -11.558 1.842 16.207 1.00 95.25 84 LYS A CA 1
ATOM 656 C C . LYS A 1 84 ? -12.599 0.933 16.880 1.00 95.25 84 LYS A C 1
ATOM 658 O O . LYS A 1 84 ? -12.335 0.378 17.936 1.00 95.25 84 LYS A O 1
ATOM 663 N N . ASN A 1 85 ? -13.750 0.719 16.242 1.00 92.69 85 ASN A N 1
ATOM 664 C CA . ASN A 1 85 ? -14.812 -0.152 16.759 1.00 92.69 85 ASN A CA 1
ATOM 665 C C . ASN A 1 85 ? -14.381 -1.626 16.904 1.00 92.69 85 ASN A C 1
ATOM 667 O O . ASN A 1 85 ? -14.847 -2.295 17.825 1.00 92.69 85 ASN A O 1
ATOM 671 N N . GLN A 1 86 ? -13.510 -2.122 16.026 1.00 94.69 86 GLN A N 1
ATOM 672 C CA . GLN A 1 86 ? -12.978 -3.483 16.068 1.00 94.69 86 GLN A CA 1
ATOM 673 C C . GLN A 1 86 ? -11.917 -3.619 17.162 1.00 94.69 86 GLN A C 1
ATOM 675 O O . GLN A 1 86 ? -11.953 -4.585 17.917 1.00 94.69 86 GLN A O 1
ATOM 680 N N . ARG A 1 87 ? -11.036 -2.618 17.300 1.00 92.88 87 ARG A N 1
ATOM 681 C CA . ARG A 1 87 ? -10.008 -2.583 18.353 1.00 92.88 87 ARG A CA 1
ATOM 682 C C . ARG A 1 87 ? -10.604 -2.483 19.759 1.00 92.88 87 ARG A C 1
ATOM 684 O O . ARG A 1 87 ? -10.218 -3.236 20.641 1.00 92.88 87 ARG A O 1
ATOM 691 N N . ASP A 1 88 ? -11.605 -1.626 19.946 1.00 96.38 88 ASP A N 1
ATOM 692 C CA . ASP A 1 88 ? -12.181 -1.337 21.268 1.00 96.38 88 ASP A CA 1
ATOM 693 C C . ASP A 1 88 ? -13.352 -2.283 21.624 1.00 96.38 88 ASP A C 1
ATOM 695 O O . ASP A 1 88 ? -14.134 -2.011 22.539 1.00 96.38 88 ASP A O 1
ATOM 699 N N . ARG A 1 89 ? -13.559 -3.374 20.869 1.00 95.50 89 ARG A N 1
ATOM 700 C CA . ARG A 1 89 ? -14.722 -4.265 21.041 1.00 95.50 89 ARG A CA 1
ATOM 701 C C . ARG A 1 89 ? -14.717 -4.969 22.400 1.00 95.50 89 ARG A C 1
ATOM 703 O O . ARG A 1 89 ? -15.756 -4.986 23.051 1.00 95.50 89 ARG A O 1
ATOM 710 N N . ALA A 1 90 ? -13.565 -5.492 22.822 1.00 95.38 90 ALA A N 1
ATOM 711 C CA . ALA A 1 90 ? -13.413 -6.192 24.100 1.00 95.38 90 ALA A CA 1
ATOM 712 C C . ALA A 1 90 ? -13.680 -5.257 25.288 1.00 95.38 90 ALA A C 1
ATOM 714 O O . ALA A 1 90 ? -14.559 -5.523 26.100 1.00 95.38 90 ALA A O 1
ATOM 715 N N . GLN A 1 91 ? -13.047 -4.082 25.293 1.00 96.75 91 GLN A N 1
ATOM 716 C CA . GLN A 1 91 ? -13.253 -3.073 26.337 1.00 96.75 91 GLN A CA 1
ATOM 717 C C . GLN A 1 91 ? -14.710 -2.599 26.423 1.00 96.75 91 GLN A C 1
ATOM 719 O O . GLN A 1 91 ? -15.225 -2.319 27.505 1.00 96.75 91 GLN A O 1
ATOM 724 N N . ARG A 1 92 ? -15.405 -2.472 25.282 1.00 96.44 92 ARG A N 1
ATOM 725 C CA . ARG A 1 92 ? -16.839 -2.150 25.286 1.00 96.44 92 ARG A CA 1
ATOM 726 C C . ARG A 1 92 ? -17.669 -3.279 25.886 1.00 96.44 92 ARG A C 1
ATOM 728 O O . ARG A 1 92 ? -18.595 -2.974 26.629 1.00 96.44 92 ARG A O 1
ATOM 735 N N . ALA A 1 93 ? -17.346 -4.536 25.586 1.00 97.19 93 ALA A N 1
ATOM 736 C CA . ALA A 1 93 ? -18.032 -5.684 26.167 1.00 97.19 93 ALA A CA 1
ATOM 737 C C . ALA A 1 93 ? -17.859 -5.719 27.694 1.00 97.19 93 ALA A C 1
ATOM 739 O O . ALA A 1 93 ? -18.861 -5.765 28.398 1.00 97.19 93 ALA A O 1
ATOM 740 N N . GLU A 1 94 ? -16.633 -5.553 28.200 1.00 97.38 94 GLU A N 1
ATOM 741 C CA . GLU A 1 94 ? -16.334 -5.482 29.643 1.00 97.38 94 GLU A CA 1
ATOM 742 C C . GLU A 1 94 ? -17.115 -4.367 30.355 1.00 97.38 94 GLU A C 1
ATOM 744 O O . GLU A 1 94 ? -17.686 -4.559 31.428 1.00 97.38 94 GLU A O 1
ATOM 749 N N . LYS A 1 95 ? -17.202 -3.183 29.736 1.00 97.19 95 LYS A N 1
ATOM 750 C CA . LYS A 1 95 ? -17.985 -2.065 30.286 1.00 97.19 95 LYS A CA 1
ATOM 751 C C . LYS A 1 95 ? -19.481 -2.359 30.324 1.00 97.19 95 LYS A C 1
ATOM 753 O O . LYS A 1 95 ? -20.172 -1.862 31.210 1.00 97.19 95 LYS A O 1
ATOM 758 N N . ILE A 1 96 ? -19.996 -3.103 29.348 1.00 96.62 96 ILE A N 1
ATOM 759 C CA . ILE A 1 96 ? -21.408 -3.491 29.309 1.00 96.62 96 ILE A CA 1
ATOM 760 C C . ILE A 1 96 ? -21.683 -4.530 30.395 1.00 96.62 96 ILE A C 1
ATOM 762 O O . ILE A 1 96 ? -22.623 -4.348 31.161 1.00 96.62 96 ILE A O 1
ATOM 766 N N . THR A 1 97 ? -20.849 -5.563 30.519 1.00 96.75 97 THR A N 1
ATOM 767 C CA . THR A 1 97 ? -21.033 -6.615 31.528 1.00 96.75 97 THR A CA 1
ATOM 768 C C . THR A 1 97 ? -20.941 -6.066 32.949 1.00 96.75 97 THR A C 1
ATOM 770 O O . THR A 1 97 ? -21.785 -6.398 33.776 1.00 96.75 97 THR A O 1
ATOM 773 N N . ALA A 1 98 ? -19.999 -5.156 33.220 1.00 96.56 98 ALA A N 1
ATOM 774 C CA . ALA A 1 98 ? -19.908 -4.482 34.516 1.00 96.56 98 ALA A CA 1
ATOM 775 C C . ALA A 1 98 ? -21.196 -3.705 34.853 1.00 96.56 98 ALA A C 1
ATOM 777 O O . ALA A 1 98 ? -21.749 -3.841 35.942 1.00 96.56 98 ALA A O 1
ATOM 778 N N . LYS A 1 99 ? -21.736 -2.946 33.888 1.00 96.31 99 LYS A N 1
ATOM 779 C CA . LYS A 1 99 ? -22.982 -2.185 34.075 1.00 96.31 99 LYS A CA 1
ATOM 780 C C . LYS A 1 99 ? -24.213 -3.066 34.269 1.00 96.31 99 LYS A C 1
ATOM 782 O O . LYS A 1 99 ? -25.118 -2.654 34.990 1.00 96.31 99 LYS A O 1
ATOM 787 N N . LEU A 1 100 ? -24.257 -4.232 33.624 1.00 96.19 100 LEU A N 1
ATOM 788 C CA . LEU A 1 100 ? -25.321 -5.216 33.828 1.00 96.19 100 LEU A CA 1
ATOM 789 C C . LEU A 1 100 ? -25.280 -5.777 35.259 1.00 96.19 100 LEU A C 1
ATOM 791 O O . LEU A 1 100 ? -26.325 -5.904 35.886 1.00 96.19 100 LEU A O 1
ATOM 795 N N . GLY A 1 101 ? -24.089 -6.023 35.816 1.00 94.25 101 GLY A N 1
ATOM 796 C CA . GLY A 1 101 ? -23.943 -6.453 37.213 1.00 94.25 101 GLY A CA 1
ATOM 797 C C . GLY A 1 101 ? -24.412 -5.404 38.233 1.00 94.25 101 GLY A C 1
ATOM 798 O O . GLY A 1 101 ? -25.052 -5.736 39.224 1.00 94.25 101 GLY A O 1
ATOM 799 N N . GLU A 1 102 ? -24.167 -4.117 37.973 1.00 95.12 102 GLU A N 1
ATOM 800 C CA . GLU A 1 102 ? -24.613 -3.006 38.837 1.00 95.12 102 GLU A CA 1
ATOM 801 C C . GLU A 1 102 ? -26.113 -2.671 38.713 1.00 95.12 102 GLU A C 1
ATOM 803 O O . GLU A 1 102 ? -26.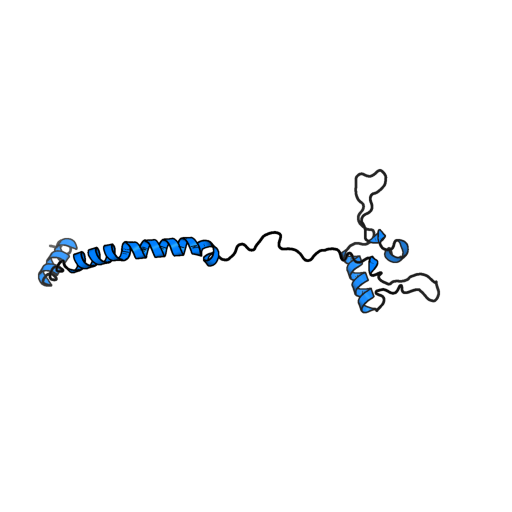631 -1.795 39.418 1.00 95.12 102 GLU A O 1
ATOM 808 N N . GLN A 1 103 ? -26.819 -3.295 37.771 1.00 95.00 103 GLN A N 1
ATOM 809 C CA . GLN A 1 103 ? -28.134 -2.840 37.325 1.00 95.00 103 GLN A CA 1
ATOM 810 C C . GLN A 1 103 ? -29.205 -2.992 38.413 1.00 95.00 103 GLN A C 1
ATOM 812 O O . GLN A 1 103 ? -30.038 -2.099 38.591 1.00 95.00 103 GLN A O 1
ATOM 817 N N . GLU A 1 104 ? -29.142 -4.069 39.197 1.00 93.94 104 GLU A N 1
ATOM 818 C CA . GLU A 1 104 ? -30.063 -4.313 40.310 1.00 93.94 104 GLU A CA 1
ATOM 819 C C . GLU A 1 104 ? -29.900 -3.298 41.445 1.00 93.94 104 GLU A C 1
ATOM 821 O O . GLU A 1 104 ? -30.890 -2.812 41.993 1.00 93.94 104 GLU A O 1
ATOM 826 N N . ALA A 1 105 ? -28.659 -2.943 41.787 1.00 93.75 105 ALA A N 1
ATOM 827 C CA . ALA A 1 105 ? -28.380 -1.934 42.805 1.00 93.75 105 ALA A CA 1
ATOM 828 C C . ALA A 1 105 ? -28.921 -0.564 42.369 1.00 93.75 105 ALA A C 1
ATOM 830 O O . ALA A 1 105 ? -29.669 0.072 43.113 1.00 93.75 105 ALA A O 1
ATOM 831 N N . ARG A 1 106 ? -28.669 -0.171 41.111 1.00 93.81 106 ARG A N 1
ATOM 832 C CA . ARG A 1 106 ? -29.245 1.049 40.520 1.00 93.81 106 ARG A CA 1
ATOM 833 C C . ARG A 1 106 ? -30.771 1.065 40.568 1.00 93.81 106 ARG A C 1
ATOM 835 O O . ARG A 1 106 ? -31.353 2.108 40.857 1.00 93.81 106 ARG A O 1
ATOM 842 N N . LEU A 1 107 ? -31.423 -0.061 40.275 1.00 94.50 107 LEU A N 1
ATOM 843 C CA . LEU A 1 107 ? -32.882 -0.183 40.346 1.00 94.50 107 LEU A CA 1
ATOM 844 C C . LEU A 1 107 ? -33.394 -0.013 41.779 1.00 94.50 107 LEU A C 1
ATOM 846 O O . LEU A 1 107 ? -34.368 0.710 41.989 1.00 94.50 107 LEU A O 1
ATOM 850 N N . LYS A 1 108 ? -32.731 -0.626 42.767 1.00 93.62 108 LYS A N 1
ATOM 851 C CA . LYS A 1 108 ? -33.071 -0.462 44.189 1.00 93.62 108 LYS A CA 1
ATOM 852 C C . LYS A 1 108 ? -32.953 0.996 44.623 1.00 93.62 108 LYS A C 1
ATOM 854 O O . LYS A 1 108 ? -33.878 1.512 45.247 1.00 93.62 108 LYS A O 1
ATOM 859 N N . ASP A 1 109 ? -31.875 1.672 44.248 1.00 93.44 109 ASP A N 1
ATOM 860 C CA . ASP A 1 109 ? -31.671 3.081 44.591 1.00 93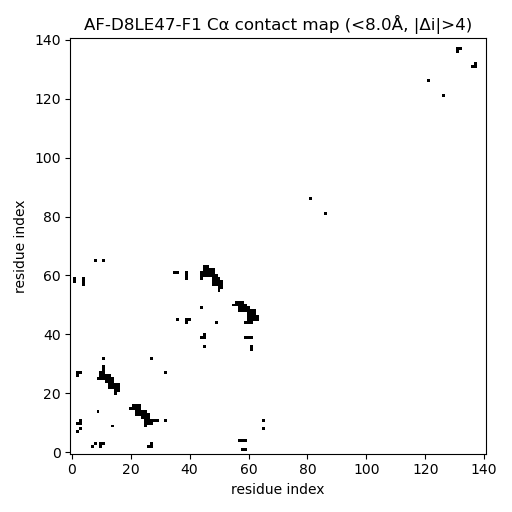.44 109 ASP A CA 1
ATOM 861 C C . ASP A 1 109 ? -32.686 3.995 43.897 1.00 93.44 109 ASP A C 1
ATOM 863 O O . ASP A 1 109 ? -33.280 4.861 44.538 1.00 93.44 109 ASP A O 1
ATOM 867 N N . LEU A 1 110 ? -32.985 3.753 42.617 1.00 91.50 110 LEU A N 1
ATOM 868 C CA . LEU A 1 110 ? -34.052 4.455 41.899 1.00 91.50 110 LEU A CA 1
ATOM 869 C C . LEU A 1 110 ? -35.415 4.271 42.568 1.00 91.50 110 LEU A C 1
ATOM 871 O O . LEU A 1 110 ? -36.169 5.234 42.707 1.00 91.50 110 LEU A O 1
ATOM 875 N N . ASN A 1 111 ? -35.737 3.048 42.984 1.00 92.69 111 ASN A N 1
ATOM 876 C CA . ASN A 1 111 ? -36.993 2.751 43.662 1.00 92.69 111 ASN A CA 1
ATOM 877 C C . ASN A 1 111 ? -37.059 3.419 45.039 1.00 92.69 111 ASN A C 1
ATOM 879 O O . ASN A 1 111 ? -38.103 3.968 45.378 1.00 92.69 111 ASN A O 1
ATOM 883 N N . ARG A 1 112 ? -35.951 3.467 45.792 1.00 91.75 112 ARG A N 1
ATOM 884 C CA . ARG A 1 112 ? -35.858 4.229 47.050 1.00 91.75 112 ARG A CA 1
ATOM 885 C C . ARG A 1 112 ? -36.126 5.715 46.829 1.00 91.75 112 ARG A C 1
ATOM 887 O O . ARG A 1 112 ? -36.954 6.285 47.527 1.00 91.75 112 ARG A O 1
ATOM 894 N N . VAL A 1 113 ? -35.489 6.326 45.829 1.00 87.69 113 VAL A N 1
ATOM 895 C CA . VAL A 1 113 ? -35.698 7.746 45.491 1.00 87.69 113 VAL A CA 1
ATOM 896 C C . VAL A 1 113 ? -37.147 8.014 45.079 1.00 87.69 113 VAL A C 1
ATOM 898 O O . VAL A 1 113 ? -37.718 9.023 45.478 1.00 87.69 113 VAL A O 1
ATOM 901 N N . LYS A 1 114 ? -37.767 7.113 44.307 1.00 84.44 114 LYS A N 1
ATOM 902 C CA . LYS A 1 114 ? -39.179 7.230 43.907 1.00 84.44 114 LYS A CA 1
ATOM 903 C C . LYS A 1 114 ? -40.160 7.009 45.059 1.00 84.44 114 LYS A C 1
ATOM 905 O O . LYS A 1 114 ? -41.252 7.566 45.014 1.00 84.44 114 LYS A O 1
ATOM 910 N N . ALA A 1 115 ? -39.793 6.193 46.046 1.00 86.12 115 ALA A N 1
ATOM 911 C CA . ALA A 1 115 ? -40.609 5.940 47.228 1.00 86.12 115 ALA A CA 1
ATOM 912 C C . ALA A 1 115 ? -40.657 7.149 48.172 1.00 86.12 115 ALA A C 1
ATOM 914 O O . ALA A 1 115 ? -41.617 7.282 48.928 1.00 86.12 115 ALA A O 1
ATOM 915 N N . VAL A 1 116 ? -39.665 8.049 48.113 1.00 85.50 116 VAL A N 1
ATOM 916 C CA . VAL A 1 116 ? -39.745 9.337 48.806 1.00 85.50 116 VAL A CA 1
ATOM 917 C C . VAL A 1 116 ? -40.856 10.159 48.143 1.00 85.50 116 VAL A C 1
ATOM 919 O O . VAL A 1 116 ? -40.738 10.497 46.959 1.00 85.50 116 VAL A O 1
ATOM 922 N N . PRO A 1 117 ? -41.944 10.489 48.865 1.00 78.12 117 PRO A N 1
ATOM 923 C CA . PRO A 1 117 ? -43.001 11.309 48.306 1.00 78.12 117 PRO A CA 1
ATOM 924 C C . PRO A 1 117 ? -42.397 12.653 47.915 1.00 78.12 117 PRO A C 1
ATOM 926 O O . PRO A 1 117 ? -41.774 13.337 48.730 1.00 78.12 117 PRO A O 1
ATOM 929 N N . LYS A 1 118 ? -42.561 13.027 46.644 1.00 77.31 118 LYS A N 1
ATOM 930 C CA . LYS A 1 118 ? -42.154 14.354 46.187 1.00 77.31 118 LYS A CA 1
ATOM 931 C C . LYS A 1 118 ? -42.885 15.384 47.055 1.00 77.31 118 LYS A C 1
ATOM 933 O O . LYS A 1 118 ? -44.092 15.215 47.265 1.00 77.31 118 LYS A O 1
ATOM 938 N N . PRO A 1 119 ? -42.194 16.418 47.569 1.00 74.44 119 PRO A N 1
ATOM 939 C CA . PRO A 1 119 ? -42.872 17.470 48.306 1.00 74.44 119 PRO A CA 1
ATOM 940 C C . PRO A 1 119 ? -43.977 18.028 47.413 1.00 74.44 119 PRO A C 1
ATOM 942 O O . PRO A 1 119 ? -43.774 18.210 46.206 1.00 74.44 119 PRO A O 1
ATOM 945 N N . LYS A 1 120 ? -45.164 18.236 47.991 1.00 73.00 120 LYS A N 1
ATOM 946 C CA . LYS A 1 120 ? -46.253 18.880 47.258 1.00 73.00 120 LYS A CA 1
ATOM 947 C C . LYS A 1 120 ? -45.724 20.221 46.738 1.00 73.00 120 LYS A C 1
ATOM 949 O O . LYS A 1 120 ? -45.006 20.893 47.485 1.00 73.00 120 LYS A O 1
ATOM 954 N N . PRO A 1 121 ? -46.013 20.582 45.476 1.00 72.06 121 PRO A N 1
ATOM 955 C CA . PRO A 1 121 ? -45.634 21.891 44.976 1.00 72.06 121 PRO A CA 1
ATOM 956 C C . PRO A 1 121 ? -46.196 22.949 45.928 1.00 72.06 121 PRO A C 1
ATOM 958 O O . PRO A 1 121 ? -47.330 22.831 46.388 1.00 72.06 121 PRO A O 1
ATOM 961 N N . GLU A 1 122 ? -45.359 23.921 46.279 1.00 70.50 122 GLU A N 1
ATOM 962 C CA . GLU A 1 122 ? -45.746 25.037 47.139 1.00 70.50 122 GLU A CA 1
ATOM 963 C C . GLU A 1 122 ? -46.922 25.794 46.502 1.00 70.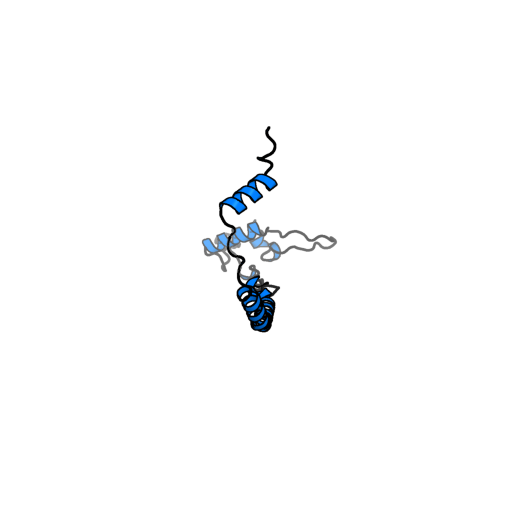50 122 GLU A C 1
ATOM 965 O O . GLU A 1 122 ? -46.944 25.980 45.282 1.00 70.50 122 GLU A O 1
ATOM 970 N N . 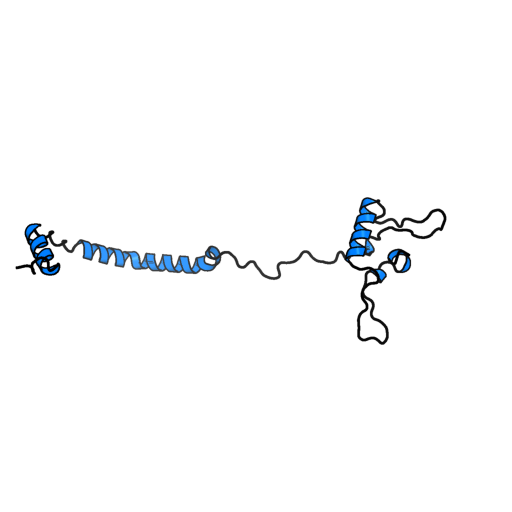ASP A 1 123 ? -47.904 26.208 47.316 1.00 74.44 123 ASP A N 1
ATOM 971 C CA . ASP A 1 123 ? -49.022 27.028 46.840 1.00 74.44 123 ASP A CA 1
ATOM 972 C C . ASP A 1 123 ? -48.464 28.233 46.078 1.00 74.44 123 ASP A C 1
ATOM 974 O O . ASP A 1 123 ? -47.520 28.888 46.533 1.00 74.44 123 ASP A O 1
ATOM 978 N N . GLY A 1 124 ? -49.025 28.520 44.898 1.00 69.75 124 GLY A N 1
ATOM 979 C CA . GLY A 1 124 ? -48.437 29.466 43.942 1.00 69.75 124 GLY A CA 1
ATOM 980 C C . GLY A 1 124 ? -48.154 30.856 44.526 1.00 69.75 124 GLY A C 1
ATOM 981 O O . GLY A 1 124 ? -47.228 31.531 44.088 1.00 69.75 124 GLY A O 1
ATOM 982 N N . THR A 1 125 ? -48.888 31.258 45.565 1.00 67.56 125 THR A N 1
ATOM 983 C CA . THR A 1 125 ? -48.680 32.500 46.323 1.00 67.56 125 THR A CA 1
ATOM 984 C C . THR A 1 125 ? -47.421 32.469 47.198 1.00 67.56 125 THR A C 1
ATOM 986 O O . THR A 1 125 ? -46.672 33.446 47.226 1.00 67.56 125 THR A O 1
ATOM 989 N N . LEU A 1 126 ? -47.137 31.352 47.874 1.00 71.94 126 LEU A N 1
ATOM 990 C CA . LEU A 1 126 ? -45.940 31.157 48.702 1.00 71.94 126 LEU A CA 1
ATOM 991 C C . LEU A 1 126 ? -44.681 31.012 47.844 1.00 71.94 126 LEU A C 1
ATOM 993 O O . LEU A 1 126 ? -43.649 31.612 48.159 1.00 71.94 126 LEU A O 1
ATOM 997 N N . ALA A 1 127 ? -44.793 30.308 46.716 1.00 75.56 127 ALA A N 1
ATOM 998 C CA . ALA A 1 127 ? -43.727 30.206 45.724 1.00 75.56 127 ALA A CA 1
ATOM 999 C C . ALA A 1 127 ? -43.352 31.591 45.163 1.00 75.56 127 ALA A C 1
ATOM 1001 O O . ALA A 1 127 ? -42.172 31.932 45.057 1.00 75.56 127 ALA A O 1
ATOM 1002 N N . LEU A 1 128 ? -44.357 32.425 44.870 1.00 69.50 128 LEU A N 1
ATOM 1003 C CA . LEU A 1 128 ? -44.168 33.789 44.377 1.00 69.50 128 LEU A CA 1
ATOM 1004 C C . LEU A 1 128 ? -43.567 34.714 45.448 1.00 69.50 128 LEU A C 1
ATOM 1006 O O . LEU A 1 128 ? -42.664 35.487 45.142 1.00 69.50 128 LEU A O 1
ATOM 1010 N N . LEU A 1 129 ? -43.989 34.597 46.713 1.00 73.31 129 LEU A N 1
ATOM 1011 C CA . LEU A 1 129 ? -43.401 35.325 47.849 1.00 73.31 129 LEU A CA 1
ATOM 1012 C C . LEU A 1 129 ? -41.933 34.953 48.087 1.00 73.31 129 LEU A C 1
ATOM 1014 O O . LEU A 1 129 ? -41.100 35.826 48.344 1.00 73.31 129 LEU A O 1
ATOM 1018 N N . ARG A 1 130 ? -41.599 33.663 47.987 1.00 79.81 130 ARG A N 1
ATOM 1019 C CA . ARG A 1 130 ? -40.220 33.178 48.078 1.00 79.81 130 ARG A CA 1
ATOM 1020 C C . ARG A 1 130 ? -39.391 33.698 46.911 1.00 79.81 130 ARG A C 1
ATOM 1022 O O . ARG A 1 130 ? -38.314 34.242 47.143 1.00 79.81 130 ARG A O 1
ATOM 1029 N N . TRP A 1 131 ? -39.920 33.607 45.691 1.00 75.75 131 TRP A N 1
ATOM 1030 C CA . TRP A 1 131 ? -39.275 34.148 44.503 1.00 75.75 131 TRP A CA 1
ATOM 1031 C C . TRP A 1 131 ? -39.020 35.652 44.647 1.00 75.75 131 TRP A C 1
ATOM 1033 O O . TRP A 1 131 ? -37.872 36.052 44.517 1.00 75.75 131 TRP A O 1
ATOM 1043 N N . LEU A 1 132 ? -40.017 36.457 45.039 1.00 74.00 132 LEU A N 1
ATOM 1044 C CA . LEU A 1 132 ? -39.898 37.905 45.289 1.00 74.00 132 LEU A CA 1
ATOM 1045 C C . LEU A 1 132 ? -38.856 38.255 46.366 1.00 74.00 132 LEU A C 1
ATOM 1047 O O . LEU A 1 132 ? -38.143 39.252 46.231 1.00 74.00 132 LEU A O 1
ATOM 1051 N N . LYS A 1 133 ? -38.744 37.437 47.423 1.00 75.06 133 LYS A N 1
ATOM 1052 C CA . LYS A 1 133 ? -37.697 37.580 48.449 1.00 75.06 133 LYS A CA 1
ATOM 1053 C C . LYS A 1 133 ? -36.305 37.267 47.900 1.00 75.06 133 LYS A C 1
ATOM 1055 O O . LYS A 1 133 ? -35.357 37.970 48.230 1.00 75.06 133 LYS A O 1
ATOM 1060 N N . THR A 1 134 ? -36.174 36.233 47.070 1.00 76.31 134 THR A N 1
ATOM 1061 C CA . THR A 1 134 ? -34.882 35.814 46.495 1.00 76.31 134 THR A CA 1
ATOM 1062 C C . THR A 1 134 ? -34.456 36.620 45.265 1.00 76.31 134 THR A C 1
ATOM 1064 O O . THR A 1 134 ? -33.264 36.740 45.008 1.00 76.31 134 THR A O 1
ATOM 1067 N N . SER A 1 135 ? -35.401 37.201 44.520 1.00 70.81 135 SER A N 1
ATOM 1068 C CA . SER A 1 135 ? -35.166 37.948 43.277 1.00 70.81 135 SER A CA 1
ATOM 1069 C C . SER A 1 135 ? -34.873 39.433 43.509 1.00 70.81 135 SER A C 1
ATOM 1071 O O . SER A 1 135 ? -34.645 40.172 42.556 1.00 70.81 135 SER A O 1
ATOM 1073 N N . GLY A 1 136 ? -34.886 39.895 44.767 1.00 62.16 136 GLY A N 1
ATOM 1074 C CA . GLY A 1 136 ? -34.621 41.292 45.125 1.00 62.16 136 GLY A CA 1
ATOM 1075 C C . GLY A 1 136 ? -35.707 42.281 44.681 1.00 62.16 136 GLY A C 1
ATOM 1076 O O . GLY A 1 136 ? -35.557 43.482 44.902 1.00 62.16 136 GLY A O 1
ATOM 1077 N N . ALA A 1 137 ? -36.817 41.804 44.108 1.00 60.22 137 ALA A N 1
ATOM 1078 C CA . ALA A 1 137 ? -37.911 42.637 43.605 1.00 60.22 137 ALA A CA 1
ATOM 1079 C C . ALA A 1 137 ? -38.617 43.457 44.705 1.00 60.22 137 ALA A C 1
ATOM 1081 O O . ALA A 1 137 ? -39.225 44.483 44.413 1.00 60.22 137 ALA A O 1
ATOM 1082 N N . ALA A 1 138 ? -38.490 43.054 45.974 1.00 57.97 138 ALA A N 1
ATOM 1083 C CA . ALA A 1 138 ? -39.021 43.784 47.127 1.00 57.97 138 ALA A CA 1
ATOM 1084 C C . ALA A 1 138 ? -38.191 45.022 47.544 1.00 57.97 138 ALA A C 1
ATOM 1086 O O . ALA A 1 138 ? -38.617 45.764 48.424 1.00 57.97 138 ALA A O 1
ATOM 1087 N N . LYS A 1 139 ? -37.019 45.282 46.938 1.00 58.56 139 LYS A N 1
ATOM 1088 C CA . LYS A 1 139 ? -36.096 46.364 47.346 1.00 58.56 139 LYS A CA 1
ATOM 1089 C C . LYS A 1 139 ? -36.342 47.704 46.629 1.00 58.56 139 LYS A C 1
ATOM 1091 O O . LYS A 1 139 ? -35.396 48.406 46.278 1.00 58.56 139 LYS A O 1
ATOM 1096 N N . LYS A 1 140 ? -37.606 48.059 46.386 1.00 60.59 140 LYS A N 1
ATOM 1097 C CA . LYS A 1 140 ? -38.006 49.405 45.944 1.00 60.59 140 LYS A CA 1
ATOM 1098 C C . LYS A 1 140 ? -39.205 49.886 46.750 1.00 60.59 140 LYS A C 1
ATOM 1100 O O . LYS A 1 140 ? -40.344 49.673 46.342 1.00 60.59 140 LYS A O 1
ATOM 1105 N N . ARG A 1 141 ? -38.919 50.535 47.874 1.00 49.50 141 ARG A N 1
ATOM 1106 C CA . ARG A 1 141 ? -39.669 51.657 48.444 1.00 49.50 141 ARG A CA 1
ATOM 1107 C C . ARG A 1 141 ? -38.884 52.236 49.607 1.00 49.50 141 ARG A C 1
ATOM 1109 O O . ARG A 1 141 ? -38.307 51.424 50.360 1.00 49.50 141 ARG A O 1
#

Sequence (141 aa):
MNRLVRFGAEALKPQRVAGAHKWQTPRVSRRKANVLRKKAIRDGSFGSVVMDADTGKAIGGWDPAWDIFEAPAPRPLRPPKLHKNQRDRAQRAEKITAKLGEQEARLKDLNRVKAVPKPKPEDGTLALLRWLKTSGAAKKR

Solvent-accessible surface area (backbone atoms only — not comparable to full-atom values): 8716 Å² total; per-residue (Å²): 131,63,57,51,68,78,46,43,64,59,20,64,40,65,44,75,45,88,96,49,99,54,74,40,75,33,81,41,51,72,69,59,50,53,52,50,45,53,48,15,55,74,71,65,24,50,69,39,75,40,58,37,89,89,72,74,41,65,72,46,51,33,61,64,87,65,56,82,82,78,72,72,76,86,68,74,91,58,82,80,88,67,55,70,73,68,70,47,42,64,63,52,49,54,56,49,54,54,50,60,70,48,42,63,58,54,50,52,50,52,49,52,59,66,68,50,75,74,76,74,80,66,57,70,68,59,47,49,52,50,46,37,65,75,66,54,70,73,80,76,127

Foldseek 3Di:
DPVCQVPPLQLCDWDDDPPDPDIHDRVADPVRVVVLQVVQVVVVQECPFDADPVPRGRPGGHDPVSDDPPPDDPDPPDDDPDDPCVVCVVVVVVVVVVCVVCVVVVVVVVVVVVVPPDPDPDDPVVVVVVCCVVVVVPVDD